Protein AF-A0A4W5LPV1-F1 (afdb_monomer_lite)

pLDDT: mean 94.98, std 5.46, range [65.81, 98.06]

Foldseek 3Di:
DLVVDQAEAEELADCVVVVVVCCVVPVPCSHPYYHYNVCFDCDPNDTHPDPVPVPDDPVRDDDD

Radius of gyration: 12.57 Å; chains: 1; bounding box: 28×26×33 Å

Secondary structure (DSSP, 8-state):
-TTTS--EEE-SS-HHHHHHHHHHH-TT---SEEE-GGGSEEETTEEE--GGGGSS-GGG----

Sequence (64 aa):
MGELFECILFTASLAKYADPVSDLLDKWGAFRGRLFRESCVFHRGNYVKDLSRLGRDLNKVIII

Structure (mmCIF, N/CA/C/O backbone):
data_AF-A0A4W5LPV1-F1
#
_entry.id   AF-A0A4W5LPV1-F1
#
loop_
_atom_site.group_PDB
_atom_site.id
_atom_site.type_symbol
_atom_site.label_atom_id
_atom_site.label_alt_id
_atom_site.label_comp_id
_atom_site.label_asym_id
_atom_site.label_entity_id
_atom_site.label_seq_id
_atom_site.pdbx_PDB_ins_code
_atom_site.Cartn_x
_atom_site.Cartn_y
_atom_site.Cartn_z
_atom_site.occupancy
_atom_site.B_iso_or_equiv
_atom_site.auth_seq_id
_atom_site.auth_comp_id
_atom_site.auth_asym_id
_atom_site.auth_atom_id
_atom_site.pdbx_PDB_model_num
ATOM 1 N N . MET A 1 1 ? -13.683 7.303 9.270 1.00 65.81 1 MET A N 1
ATOM 2 C CA . MET A 1 1 ? -13.053 6.307 8.368 1.00 65.81 1 MET A CA 1
ATOM 3 C C . MET A 1 1 ? -12.199 5.296 9.119 1.00 65.81 1 MET A C 1
ATOM 5 O O . MET A 1 1 ? -12.496 4.120 8.986 1.00 65.81 1 MET A O 1
ATOM 9 N N . GLY A 1 2 ? -11.211 5.705 9.927 1.00 70.44 2 GLY A N 1
ATOM 10 C CA . GLY A 1 2 ? -10.308 4.765 10.623 1.00 70.44 2 GLY A CA 1
ATOM 11 C C . GLY A 1 2 ? -10.955 3.803 11.637 1.00 70.44 2 GLY A C 1
ATOM 12 O O . GLY A 1 2 ? -10.317 2.843 12.052 1.00 70.44 2 GLY A O 1
ATOM 13 N N . GLU A 1 3 ? -12.214 4.031 12.019 1.00 80.19 3 GLU A N 1
ATOM 14 C CA . GLU A 1 3 ? -13.006 3.101 12.844 1.00 80.19 3 GLU A CA 1
ATOM 15 C C . GLU A 1 3 ? -13.768 2.054 12.015 1.00 80.19 3 GLU A C 1
ATOM 17 O O . GLU A 1 3 ? -14.168 1.022 12.540 1.00 80.19 3 GLU A O 1
ATOM 22 N N . LEU A 1 4 ? -13.968 2.312 10.718 1.00 90.81 4 LEU A N 1
ATOM 23 C CA . LEU A 1 4 ? -14.735 1.455 9.805 1.00 90.81 4 LEU A CA 1
ATOM 24 C C . LEU A 1 4 ? -13.832 0.643 8.870 1.00 90.81 4 LEU A C 1
ATOM 26 O O . LEU A 1 4 ? -14.226 -0.425 8.411 1.00 90.81 4 LEU A O 1
ATOM 30 N N . PHE A 1 5 ? -12.634 1.154 8.575 1.00 94.88 5 PHE A N 1
ATOM 31 C CA . PHE A 1 5 ? -11.695 0.559 7.629 1.00 94.88 5 PHE A CA 1
ATOM 32 C C . PHE A 1 5 ? -10.282 0.489 8.208 1.00 94.88 5 PHE A C 1
ATOM 34 O O . PHE A 1 5 ? -9.832 1.384 8.925 1.00 94.88 5 PHE A O 1
ATOM 41 N N . GLU A 1 6 ? -9.551 -0.553 7.815 1.00 95.31 6 GLU A N 1
ATOM 42 C CA . GLU A 1 6 ? -8.095 -0.604 7.933 1.00 95.31 6 GLU A CA 1
ATOM 43 C C . GLU A 1 6 ? -7.486 0.328 6.871 1.00 95.31 6 GLU A C 1
ATOM 45 O O . GLU A 1 6 ? -7.395 -0.020 5.696 1.00 95.31 6 GLU A O 1
ATOM 50 N N . CYS A 1 7 ? -7.097 1.542 7.267 1.00 95.62 7 CYS A N 1
ATOM 51 C CA . CYS A 1 7 ? -6.481 2.503 6.352 1.00 95.62 7 CYS A CA 1
ATOM 52 C C . CYS A 1 7 ? -4.981 2.215 6.183 1.00 95.62 7 CYS A C 1
ATOM 54 O O . CYS A 1 7 ? -4.233 2.242 7.161 1.00 95.62 7 CYS A O 1
ATOM 56 N N . ILE A 1 8 ? -4.524 2.018 4.943 1.00 96.94 8 ILE A N 1
ATOM 57 C CA . ILE A 1 8 ? -3.108 1.824 4.590 1.00 96.94 8 ILE A CA 1
ATOM 58 C C . ILE A 1 8 ? -2.662 2.949 3.655 1.00 96.94 8 ILE A C 1
ATOM 60 O O . ILE A 1 8 ? -3.289 3.185 2.622 1.00 96.94 8 ILE A O 1
ATOM 64 N N . LEU A 1 9 ? -1.556 3.620 3.981 1.00 97.19 9 LEU A N 1
ATOM 65 C CA . LEU A 1 9 ? -0.936 4.569 3.060 1.00 97.19 9 LEU A CA 1
ATOM 66 C C . LEU A 1 9 ? -0.109 3.791 2.037 1.00 97.19 9 LEU A C 1
ATOM 68 O O . LEU A 1 9 ? 0.981 3.332 2.356 1.00 97.19 9 LEU A O 1
ATOM 72 N N . PHE A 1 10 ? -0.598 3.656 0.805 1.00 97.94 10 PHE A N 1
ATOM 73 C CA . PHE A 1 10 ? 0.158 3.024 -0.278 1.00 97.94 10 PHE A CA 1
ATOM 74 C C . PHE A 1 10 ? 0.577 4.075 -1.307 1.00 97.94 10 PHE A C 1
ATOM 76 O O . PHE A 1 10 ? -0.252 4.553 -2.080 1.00 97.94 10 PHE A O 1
ATOM 83 N N . THR A 1 11 ? 1.860 4.436 -1.353 1.00 96.94 11 THR A N 1
ATOM 84 C CA . THR A 1 11 ? 2.400 5.451 -2.272 1.00 96.94 11 THR A CA 1
ATOM 85 C C . THR A 1 11 ? 3.359 4.860 -3.306 1.00 96.94 11 THR A C 1
ATOM 87 O O . THR A 1 11 ? 4.035 3.866 -3.062 1.00 96.94 11 THR A O 1
ATOM 90 N N . ALA A 1 12 ? 3.433 5.488 -4.482 1.00 95.50 12 ALA A N 1
ATOM 91 C CA . ALA A 1 12 ? 4.328 5.086 -5.569 1.00 95.50 12 ALA A CA 1
ATOM 92 C C . ALA A 1 12 ? 5.766 5.594 -5.390 1.00 95.50 12 ALA A C 1
ATOM 94 O O . ALA A 1 12 ? 6.570 5.503 -6.316 1.00 95.50 12 ALA A O 1
ATOM 95 N N . SER A 1 13 ? 6.103 6.163 -4.242 1.00 97.00 13 SER A N 1
ATOM 96 C CA . SER A 1 13 ? 7.405 6.763 -3.978 1.00 97.00 13 SER A CA 1
ATOM 97 C C . SER A 1 13 ? 8.195 5.978 -2.936 1.00 97.00 13 SER A C 1
ATOM 99 O O . SER A 1 13 ? 7.642 5.145 -2.227 1.00 97.00 13 SER A O 1
ATOM 101 N N . LEU A 1 14 ? 9.496 6.255 -2.851 1.00 97.44 14 LEU A N 1
ATOM 102 C CA . LEU A 1 14 ? 10.407 5.591 -1.916 1.00 97.44 14 LEU A CA 1
ATOM 103 C C . LEU A 1 14 ? 10.159 6.050 -0.475 1.00 97.44 14 LEU A C 1
ATOM 105 O O . LEU A 1 14 ? 9.929 7.242 -0.252 1.00 97.44 14 LEU A O 1
ATOM 109 N N . ALA A 1 15 ? 10.319 5.142 0.488 1.00 96.94 15 ALA A N 1
ATOM 110 C CA . ALA A 1 15 ? 10.144 5.419 1.919 1.00 96.94 15 ALA A CA 1
ATOM 111 C C . ALA A 1 15 ? 10.880 6.694 2.371 1.00 96.94 15 ALA A C 1
ATOM 113 O O . ALA A 1 15 ? 10.277 7.597 2.942 1.00 96.94 15 ALA A O 1
ATOM 114 N N . LYS A 1 16 ? 12.142 6.861 1.942 1.00 96.19 16 LYS A N 1
ATOM 115 C CA . LYS A 1 16 ? 12.996 8.018 2.283 1.00 96.19 16 LYS A CA 1
ATOM 116 C C . LYS A 1 16 ? 12.383 9.401 2.014 1.00 96.19 16 LYS A C 1
ATOM 118 O O . LYS A 1 16 ? 12.782 10.368 2.647 1.00 96.19 16 LYS A O 1
ATOM 123 N N . TYR A 1 17 ? 11.481 9.513 1.036 1.00 95.38 17 TYR A N 1
ATOM 124 C CA . TYR A 1 17 ? 10.775 10.764 0.729 1.00 95.38 17 TYR A CA 1
ATOM 125 C C . TYR A 1 17 ? 9.396 10.802 1.401 1.00 95.38 17 TYR A C 1
ATOM 127 O O . TYR A 1 17 ? 8.902 11.869 1.751 1.00 95.38 17 TYR A O 1
ATOM 135 N N . ALA A 1 18 ? 8.761 9.636 1.520 1.00 96.75 18 ALA A N 1
ATOM 136 C CA . ALA A 1 18 ? 7.355 9.515 1.853 1.00 96.75 18 ALA A CA 1
ATOM 137 C C . ALA A 1 18 ? 7.143 9.563 3.359 1.00 96.75 18 ALA A C 1
ATOM 139 O O . ALA A 1 18 ? 6.138 10.111 3.795 1.00 96.75 18 ALA A O 1
ATOM 140 N N . ASP A 1 19 ? 8.087 9.027 4.132 1.00 96.75 19 ASP A N 1
ATOM 141 C CA . ASP A 1 19 ? 8.004 8.995 5.587 1.00 96.75 19 ASP A CA 1
ATOM 142 C C . ASP A 1 19 ? 7.909 10.398 6.191 1.00 96.75 19 ASP A C 1
ATOM 144 O O . ASP A 1 19 ? 6.905 10.653 6.852 1.00 96.75 19 ASP A O 1
ATOM 148 N N . PRO A 1 20 ? 8.803 11.365 5.882 1.00 97.06 20 PRO A N 1
ATOM 149 C CA . PRO A 1 20 ? 8.687 12.713 6.443 1.00 97.06 20 PRO A CA 1
ATOM 150 C C . PRO A 1 20 ? 7.353 13.397 6.115 1.00 97.06 20 PRO A C 1
ATOM 152 O O . PRO A 1 20 ? 6.787 14.111 6.941 1.00 97.06 20 PRO A O 1
ATOM 155 N N . VAL A 1 21 ? 6.831 13.174 4.904 1.00 96.56 21 VAL A N 1
ATOM 156 C CA . VAL A 1 21 ? 5.545 13.741 4.473 1.00 96.56 21 VAL A CA 1
ATOM 157 C C . VAL A 1 21 ? 4.386 13.051 5.190 1.00 96.56 21 VAL A C 1
ATOM 159 O O . VAL A 1 21 ? 3.472 13.718 5.668 1.00 96.56 21 VAL A O 1
ATOM 162 N N . SER A 1 22 ? 4.422 11.723 5.293 1.00 95.31 22 SER A N 1
ATOM 163 C CA . SER A 1 22 ? 3.405 10.947 5.995 1.00 95.31 22 SER A CA 1
ATOM 164 C C . SER A 1 22 ? 3.377 11.270 7.484 1.00 95.31 22 SER A C 1
ATOM 166 O O . SER A 1 22 ? 2.290 11.347 8.042 1.00 95.31 22 SER A O 1
ATOM 168 N N . ASP A 1 23 ? 4.529 11.476 8.119 1.00 95.88 23 ASP A N 1
ATOM 169 C CA . ASP A 1 23 ? 4.624 11.848 9.533 1.00 95.88 23 ASP A CA 1
ATOM 170 C C . ASP A 1 23 ? 4.035 13.240 9.784 1.00 95.88 23 ASP A C 1
ATOM 172 O O . ASP A 1 23 ? 3.370 13.473 10.792 1.00 95.88 23 ASP A O 1
ATOM 176 N N . LEU A 1 24 ? 4.227 14.165 8.838 1.00 96.69 24 LEU A N 1
ATOM 177 C CA . LEU A 1 24 ? 3.641 15.499 8.911 1.00 96.69 24 LEU A CA 1
ATOM 178 C C . LEU A 1 24 ? 2.113 15.482 8.738 1.00 96.69 24 LEU A C 1
ATOM 180 O O . LEU A 1 24 ? 1.417 16.277 9.377 1.00 96.69 24 LEU A O 1
ATOM 184 N N . LEU A 1 25 ? 1.601 14.621 7.854 1.00 95.00 25 LEU A N 1
ATOM 185 C CA . LEU A 1 25 ? 0.176 14.536 7.525 1.00 95.00 25 LEU A CA 1
ATOM 186 C C . LEU A 1 25 ? -0.615 13.711 8.545 1.00 95.00 25 LEU A C 1
ATOM 188 O O . LEU A 1 25 ? -1.702 14.120 8.952 1.00 95.00 25 LEU A O 1
ATOM 192 N N . ASP A 1 26 ? -0.084 12.567 8.972 1.00 95.00 26 ASP A N 1
ATOM 193 C CA . ASP A 1 26 ? -0.795 11.604 9.811 1.00 95.00 26 ASP A CA 1
ATOM 194 C C . ASP A 1 26 ? -0.577 11.841 11.311 1.00 95.00 26 ASP A C 1
ATOM 196 O O . ASP A 1 26 ? -0.145 10.968 12.064 1.00 95.00 26 ASP A O 1
ATOM 200 N N . LYS A 1 27 ? -0.897 13.055 11.766 1.00 93.62 27 LYS A N 1
ATOM 201 C CA . LYS A 1 27 ? -0.663 13.485 13.157 1.00 93.62 27 LYS A CA 1
ATOM 202 C C . LYS A 1 27 ? -1.438 12.681 14.203 1.00 93.62 27 LYS A C 1
ATOM 204 O O . LYS A 1 27 ? -1.092 12.724 15.379 1.00 93.62 27 LYS A O 1
ATOM 209 N N . TRP A 1 28 ? -2.492 11.983 13.785 1.00 91.88 28 TRP A N 1
ATOM 210 C CA . TRP A 1 28 ? -3.391 11.233 14.665 1.00 91.88 28 TRP A CA 1
ATOM 211 C C . TRP A 1 28 ? -3.299 9.714 14.470 1.00 91.88 28 TRP A C 1
ATOM 213 O O . TRP A 1 28 ? -4.090 8.988 15.066 1.00 91.88 28 TRP A O 1
ATOM 223 N N . GLY A 1 29 ? -2.354 9.225 13.658 1.00 91.06 29 GLY A N 1
ATOM 224 C CA . GLY A 1 29 ? -2.154 7.789 13.438 1.00 91.06 29 GLY A CA 1
ATOM 225 C C . GLY A 1 29 ? -3.346 7.102 12.765 1.00 91.06 29 GLY A C 1
ATOM 226 O O . GLY A 1 29 ? -3.739 5.999 13.149 1.00 91.06 29 GLY A O 1
ATOM 227 N N . ALA A 1 30 ? -3.958 7.767 11.788 1.00 92.06 30 ALA A N 1
ATOM 228 C CA . ALA A 1 30 ? -5.069 7.253 11.006 1.00 92.06 30 ALA A CA 1
ATOM 229 C C . ALA A 1 30 ? -4.665 6.061 10.123 1.00 92.06 30 ALA A C 1
ATOM 231 O O . ALA A 1 30 ? -5.504 5.190 9.878 1.00 92.06 30 ALA A O 1
ATOM 232 N N . PHE A 1 31 ? -3.415 5.994 9.646 1.00 94.69 31 PHE A N 1
ATOM 233 C CA . PHE A 1 31 ? -2.931 4.863 8.854 1.00 94.69 31 PHE A CA 1
ATOM 234 C C . PHE A 1 31 ? -2.343 3.763 9.747 1.00 94.69 31 PHE A C 1
ATOM 236 O O . PHE A 1 31 ? -1.447 3.994 10.554 1.00 94.69 31 PHE A O 1
ATOM 243 N N . ARG A 1 32 ? -2.812 2.524 9.563 1.00 94.12 32 ARG A N 1
ATOM 244 C CA . ARG A 1 32 ? -2.334 1.333 10.292 1.00 94.12 32 ARG A CA 1
ATOM 245 C C . ARG A 1 32 ? -1.012 0.787 9.760 1.00 94.12 32 ARG A C 1
ATOM 24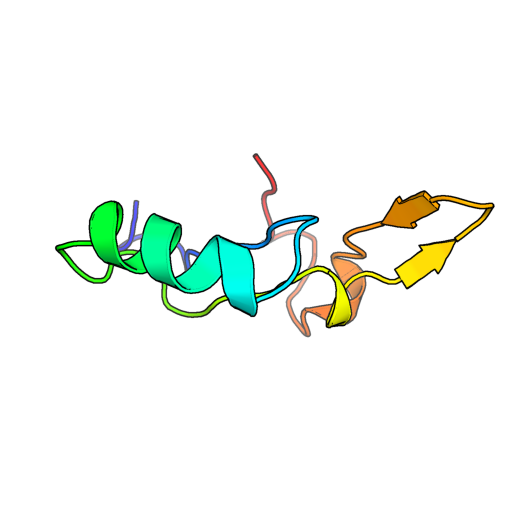7 O O . ARG A 1 32 ? -0.337 0.031 10.449 1.00 94.12 32 ARG A O 1
ATOM 254 N N . GLY A 1 33 ? -0.653 1.158 8.539 1.00 94.94 33 GLY A N 1
ATOM 255 C CA . GLY A 1 33 ? 0.566 0.720 7.881 1.00 94.94 33 GLY A CA 1
ATOM 256 C C . GLY A 1 33 ? 0.865 1.562 6.652 1.00 94.94 33 GLY A C 1
ATOM 257 O O . GLY A 1 33 ? 0.004 2.290 6.146 1.00 94.94 33 GLY A O 1
ATOM 258 N N . ARG A 1 34 ? 2.106 1.453 6.179 1.00 97.25 34 ARG A N 1
ATOM 259 C CA . ARG A 1 34 ? 2.613 2.184 5.020 1.00 97.25 34 ARG A CA 1
ATOM 260 C C . ARG A 1 34 ? 3.246 1.206 4.040 1.00 97.25 34 ARG A C 1
ATOM 262 O O . ARG A 1 34 ? 4.015 0.336 4.437 1.00 97.25 34 ARG A O 1
ATOM 269 N N . LEU A 1 35 ? 2.906 1.360 2.770 1.00 98.00 35 LEU A N 1
ATOM 270 C CA . LEU A 1 35 ? 3.470 0.630 1.645 1.00 98.00 35 LEU A CA 1
ATOM 271 C C . LEU A 1 35 ? 4.057 1.647 0.668 1.00 98.00 35 LEU A C 1
ATOM 273 O O . LEU A 1 35 ? 3.424 2.647 0.318 1.00 98.00 35 LEU A O 1
ATOM 277 N N . PHE A 1 36 ? 5.277 1.381 0.228 1.00 97.81 36 PHE A N 1
ATOM 278 C CA . PHE A 1 36 ? 6.053 2.286 -0.615 1.00 97.81 36 PHE A CA 1
ATOM 279 C C . PHE A 1 36 ? 6.289 1.661 -1.990 1.00 97.81 36 PHE A C 1
ATOM 281 O O . PHE A 1 36 ? 5.775 0.580 -2.295 1.00 97.81 36 PHE A O 1
ATOM 288 N N . ARG A 1 37 ? 7.083 2.322 -2.836 1.00 97.25 37 ARG A N 1
ATOM 289 C CA . ARG A 1 37 ? 7.423 1.823 -4.179 1.00 97.25 37 ARG A CA 1
ATOM 290 C C . ARG A 1 37 ? 7.991 0.404 -4.156 1.00 97.25 37 ARG A C 1
ATOM 292 O O . ARG A 1 37 ? 7.715 -0.365 -5.067 1.00 97.25 37 ARG A O 1
ATOM 299 N N . GLU A 1 38 ? 8.752 0.059 -3.128 1.00 95.69 38 GLU A N 1
ATOM 300 C CA . GLU A 1 38 ? 9.347 -1.259 -2.908 1.00 95.69 38 GLU A CA 1
ATOM 301 C C . GLU A 1 38 ? 8.287 -2.369 -2.776 1.00 95.69 38 GLU A C 1
ATOM 303 O O . GLU A 1 38 ? 8.574 -3.536 -3.028 1.00 95.69 38 GLU A O 1
ATOM 308 N N . SER A 1 39 ? 7.050 -2.012 -2.415 1.00 97.25 39 SER A N 1
ATOM 309 C CA . SER A 1 39 ? 5.897 -2.919 -2.352 1.00 97.25 39 SER A CA 1
ATOM 310 C C . SER A 1 39 ? 5.120 -3.011 -3.672 1.00 97.25 39 SER A C 1
ATOM 312 O O . SER A 1 39 ? 4.255 -3.875 -3.812 1.00 97.25 39 SER A O 1
ATOM 314 N N . CYS A 1 40 ? 5.395 -2.138 -4.646 1.00 97.38 40 CYS A N 1
ATOM 315 C CA . CYS A 1 40 ? 4.771 -2.200 -5.963 1.00 97.38 40 CYS A CA 1
ATOM 316 C C . CYS A 1 40 ? 5.368 -3.333 -6.808 1.00 97.38 40 CYS A C 1
ATOM 318 O O . CYS A 1 40 ? 6.556 -3.644 -6.739 1.00 97.38 40 CYS A O 1
ATOM 320 N N . VAL A 1 41 ? 4.548 -3.902 -7.687 1.00 97.06 41 VAL A N 1
ATOM 321 C CA . VAL A 1 41 ? 5.000 -4.853 -8.706 1.00 97.06 41 VAL A CA 1
ATOM 322 C C . VAL A 1 41 ? 5.447 -4.080 -9.939 1.00 97.06 41 VAL A C 1
ATOM 324 O O . VAL A 1 41 ? 4.709 -3.232 -10.441 1.00 97.06 41 VAL A O 1
ATOM 327 N N . PHE A 1 42 ? 6.639 -4.381 -10.455 1.00 96.00 42 PHE A N 1
ATOM 328 C CA . PHE A 1 42 ? 7.068 -3.853 -11.745 1.00 96.00 42 PHE A CA 1
ATOM 329 C C . PHE A 1 42 ? 6.445 -4.685 -12.871 1.00 96.00 42 PHE A C 1
ATOM 331 O O . PHE A 1 42 ? 6.826 -5.831 -13.102 1.00 96.00 42 PHE A O 1
ATOM 338 N N . HIS A 1 43 ? 5.459 -4.115 -13.557 1.00 95.62 43 HIS A N 1
ATOM 339 C CA . HIS A 1 43 ? 4.714 -4.767 -14.625 1.00 95.62 43 HIS A CA 1
ATOM 340 C C . HIS A 1 43 ? 4.678 -3.867 -15.862 1.00 95.62 43 HIS A C 1
ATOM 342 O O . HIS A 1 43 ? 4.183 -2.743 -15.809 1.00 95.62 43 HIS A O 1
ATOM 348 N N . ARG A 1 44 ? 5.204 -4.366 -16.991 1.00 95.44 44 ARG A N 1
ATOM 349 C CA . ARG A 1 44 ? 5.200 -3.669 -18.296 1.00 95.44 44 ARG A CA 1
ATOM 350 C C . ARG A 1 44 ? 5.705 -2.219 -18.213 1.00 95.44 44 ARG A C 1
ATOM 352 O O . ARG A 1 44 ? 5.037 -1.293 -18.663 1.00 95.44 44 ARG A O 1
ATOM 359 N N . GLY A 1 45 ? 6.866 -2.021 -17.590 1.00 95.25 45 GLY A N 1
ATOM 360 C CA . GLY A 1 45 ? 7.491 -0.699 -17.469 1.00 95.25 45 GLY A CA 1
ATOM 361 C C . GLY A 1 45 ? 6.893 0.209 -16.390 1.00 95.25 45 GLY A C 1
ATOM 362 O O . GLY A 1 45 ? 7.386 1.316 -16.202 1.00 95.25 45 GLY A O 1
ATOM 363 N N . ASN A 1 46 ? 5.863 -0.241 -15.668 1.00 95.44 46 ASN A N 1
ATOM 364 C CA . ASN A 1 46 ? 5.157 0.553 -14.669 1.00 95.44 46 ASN A CA 1
ATOM 365 C C . ASN A 1 46 ? 5.213 -0.105 -13.291 1.00 95.44 46 ASN A C 1
ATOM 367 O O . ASN A 1 46 ? 5.221 -1.329 -13.169 1.00 95.44 46 ASN A O 1
ATOM 371 N N . TYR A 1 47 ? 5.198 0.718 -12.245 1.00 96.31 47 TYR A N 1
ATOM 372 C CA . TYR A 1 47 ? 4.996 0.246 -10.879 1.00 96.31 47 TYR A CA 1
ATOM 373 C C . TYR A 1 47 ? 3.503 0.214 -10.573 1.00 96.31 47 TYR A C 1
ATOM 375 O O . TYR A 1 47 ? 2.848 1.254 -10.538 1.00 96.31 47 TYR A O 1
ATOM 383 N N . VAL A 1 48 ? 2.975 -0.985 -10.344 1.00 97.12 48 VAL A N 1
ATOM 384 C CA . VAL A 1 48 ? 1.559 -1.228 -10.073 1.00 97.12 48 VAL A CA 1
ATOM 385 C C . VAL A 1 48 ? 1.379 -1.606 -8.607 1.00 97.12 48 VAL A C 1
ATOM 387 O O . VAL A 1 48 ? 2.092 -2.458 -8.073 1.00 97.12 48 VAL A O 1
ATOM 390 N N . LYS A 1 49 ? 0.395 -0.982 -7.959 1.00 98.06 49 LYS A N 1
ATOM 391 C CA . LYS A 1 49 ? -0.083 -1.373 -6.630 1.00 98.06 49 LYS A CA 1
ATOM 392 C C . LYS A 1 49 ? -0.997 -2.586 -6.785 1.00 98.06 49 LYS A C 1
ATOM 394 O O . LYS A 1 49 ? -2.204 -2.446 -6.954 1.00 98.06 49 LYS A O 1
ATOM 399 N N . ASP A 1 50 ? -0.406 -3.773 -6.806 1.00 97.19 50 ASP A N 1
ATOM 400 C CA . ASP A 1 50 ? -1.159 -5.018 -6.939 1.00 97.19 50 ASP A CA 1
ATOM 401 C C . ASP A 1 50 ?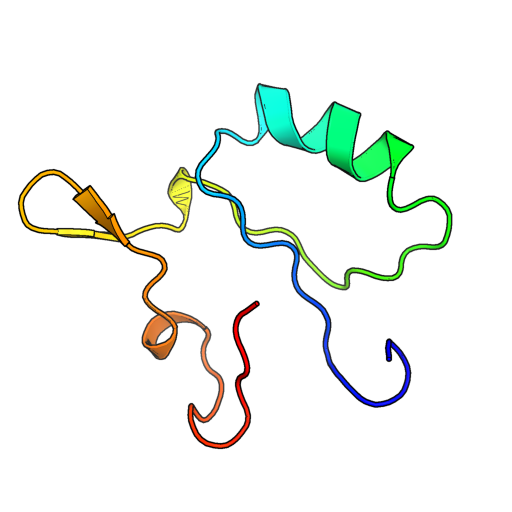 -1.868 -5.363 -5.620 1.00 97.19 50 ASP A C 1
ATOM 403 O O . ASP A 1 50 ? -1.265 -5.897 -4.686 1.00 97.19 50 ASP A O 1
ATOM 407 N N . LEU A 1 51 ? -3.162 -5.040 -5.546 1.00 97.62 51 LEU A N 1
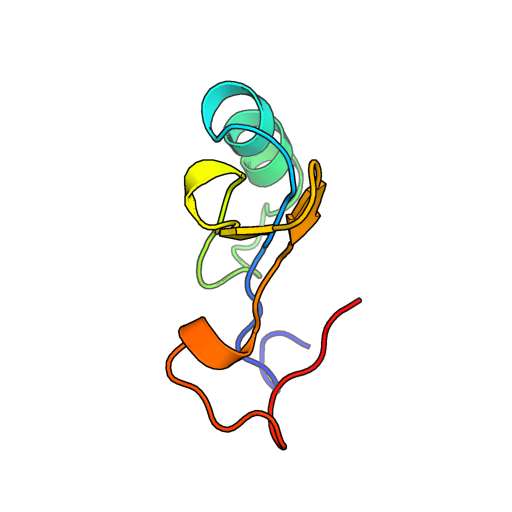ATOM 408 C CA . LEU A 1 51 ? -3.985 -5.244 -4.352 1.00 97.62 51 LEU A CA 1
ATOM 409 C C . LEU A 1 51 ? -4.150 -6.726 -3.988 1.00 97.62 51 LEU A C 1
ATOM 411 O O . LEU A 1 51 ? -4.400 -7.036 -2.824 1.00 97.62 51 LEU A O 1
ATOM 415 N N . SER A 1 52 ? -3.961 -7.650 -4.939 1.00 96.81 52 SER A N 1
ATOM 416 C CA . SER A 1 52 ? -4.062 -9.092 -4.669 1.00 96.81 52 SER A CA 1
ATOM 417 C C . SER A 1 52 ? -2.979 -9.584 -3.701 1.00 96.81 52 SER A C 1
ATOM 419 O O . SER A 1 52 ? -3.145 -10.603 -3.032 1.00 96.81 52 SER A O 1
ATOM 421 N N . ARG A 1 53 ? -1.886 -8.821 -3.556 1.00 95.75 53 ARG A N 1
ATOM 422 C CA . ARG A 1 53 ? -0.760 -9.137 -2.670 1.00 95.75 53 ARG A CA 1
ATOM 423 C C . ARG A 1 53 ? -0.926 -8.631 -1.238 1.00 95.75 53 ARG A C 1
ATOM 425 O O . ARG A 1 53 ? -0.047 -8.873 -0.416 1.00 95.75 53 ARG A O 1
ATOM 432 N N . LEU A 1 54 ? -2.034 -7.958 -0.918 1.00 95.75 54 LEU A N 1
ATOM 433 C CA . LEU A 1 54 ? -2.288 -7.417 0.423 1.00 95.75 54 LEU A CA 1
ATOM 434 C C . LEU A 1 54 ? -2.684 -8.485 1.455 1.00 95.75 54 LEU A C 1
ATOM 436 O O . LEU A 1 54 ? -2.770 -8.181 2.642 1.00 95.75 54 LEU A O 1
ATOM 440 N N . GLY A 1 55 ? -2.956 -9.725 1.031 1.00 95.94 55 GLY A N 1
ATOM 441 C CA . GLY A 1 55 ? -3.434 -10.775 1.939 1.00 95.94 55 GLY A CA 1
ATOM 442 C C . GLY A 1 55 ? -4.799 -10.441 2.557 1.00 95.94 55 GLY A C 1
ATOM 443 O O . GLY A 1 55 ? -5.063 -10.762 3.717 1.00 95.94 55 GLY A O 1
ATOM 444 N N . ARG A 1 56 ? -5.646 -9.737 1.801 1.00 96.81 56 ARG A N 1
ATOM 445 C CA . ARG A 1 56 ? -7.026 -9.374 2.142 1.00 96.81 56 ARG A CA 1
ATOM 446 C C . ARG A 1 56 ? -7.943 -9.808 1.001 1.00 96.81 56 ARG A C 1
ATOM 448 O O . ARG A 1 56 ? -7.511 -9.868 -0.148 1.00 96.81 56 ARG A O 1
ATOM 455 N N . ASP A 1 57 ? -9.202 -10.097 1.316 1.00 97.88 57 ASP A N 1
ATOM 456 C CA . ASP A 1 57 ? -10.229 -10.353 0.301 1.00 97.88 57 ASP A CA 1
ATOM 457 C C . ASP A 1 57 ? -10.464 -9.083 -0.529 1.00 97.88 57 ASP A C 1
ATOM 459 O O . ASP A 1 57 ? -10.831 -8.047 0.026 1.00 97.88 57 ASP A O 1
ATOM 463 N N . LEU A 1 58 ? -10.265 -9.163 -1.849 1.00 98.00 58 LEU A N 1
ATOM 464 C CA . LEU A 1 58 ? -10.393 -8.023 -2.762 1.00 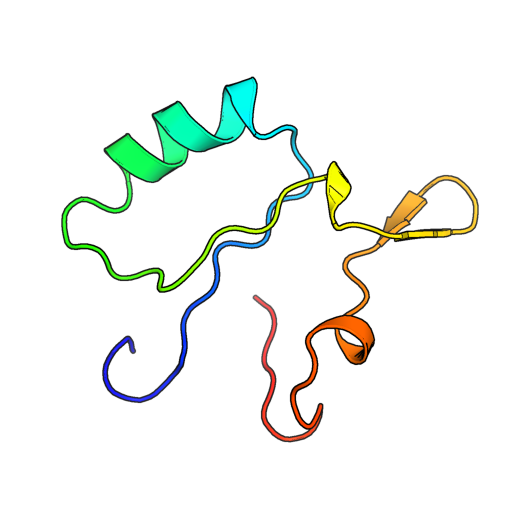98.00 58 LEU A CA 1
ATOM 465 C C . LEU A 1 58 ? -11.796 -7.409 -2.763 1.00 98.00 58 LEU A C 1
ATOM 467 O O . LEU A 1 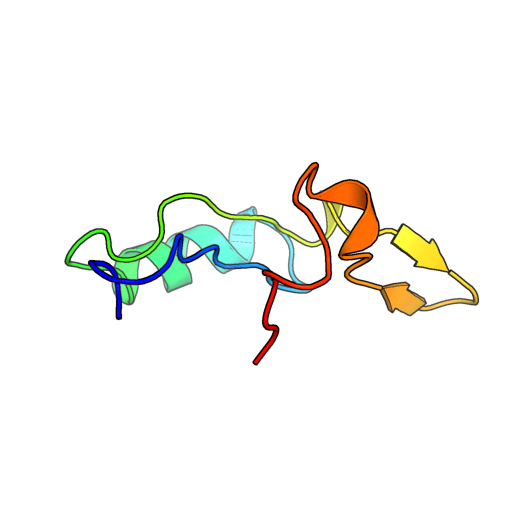58 ? -11.918 -6.208 -2.976 1.00 98.00 58 LEU A O 1
ATOM 471 N N . ASN A 1 59 ? -12.840 -8.180 -2.445 1.00 97.88 59 ASN A N 1
ATOM 472 C CA . ASN A 1 59 ? -14.200 -7.643 -2.315 1.00 97.88 59 ASN A CA 1
ATOM 473 C C . ASN A 1 59 ? -14.365 -6.711 -1.102 1.00 97.88 59 ASN A C 1
ATOM 475 O O . ASN A 1 59 ? -15.392 -6.053 -0.955 1.00 97.88 59 ASN A O 1
ATOM 479 N N . LYS A 1 60 ? -13.365 -6.669 -0.215 1.00 97.62 60 LYS A N 1
ATOM 480 C CA . LYS A 1 60 ? -13.317 -5.827 0.985 1.00 97.62 60 LYS A CA 1
ATOM 481 C C . LYS A 1 60 ? -12.195 -4.787 0.925 1.00 97.62 60 LYS A C 1
ATOM 483 O O . LYS A 1 60 ? -11.878 -4.185 1.947 1.00 97.62 60 LYS A O 1
ATOM 488 N N . VAL A 1 61 ? -11.583 -4.583 -0.244 1.00 97.88 61 VAL A N 1
ATOM 489 C CA . VAL A 1 61 ? -10.496 -3.618 -0.449 1.00 97.88 61 VAL A CA 1
ATOM 490 C C . VAL A 1 61 ? -10.972 -2.487 -1.354 1.00 97.88 61 VAL A C 1
ATOM 492 O O . VAL A 1 61 ? -11.596 -2.715 -2.386 1.00 97.88 61 VAL A O 1
ATOM 495 N N . ILE A 1 62 ? -10.638 -1.255 -0.973 1.00 97.06 62 ILE A N 1
ATOM 496 C CA . ILE A 1 62 ? -10.910 -0.038 -1.742 1.00 97.06 62 ILE A CA 1
ATOM 497 C C . ILE A 1 62 ? -9.579 0.695 -1.937 1.00 97.06 62 ILE A C 1
ATOM 499 O O . ILE A 1 62 ? -8.773 0.773 -1.010 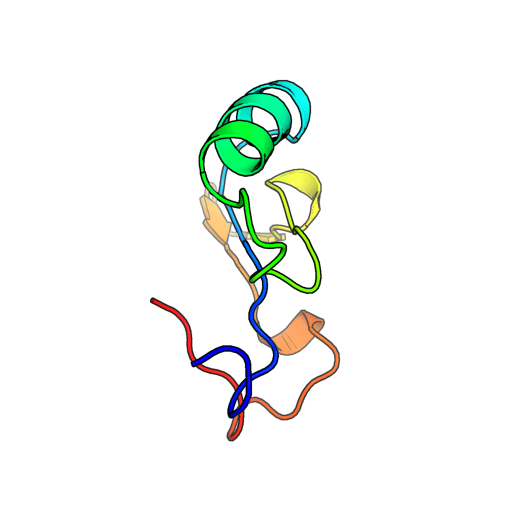1.00 97.06 62 ILE A O 1
ATOM 503 N N . ILE A 1 63 ? -9.351 1.231 -3.136 1.00 96.69 63 ILE A N 1
ATOM 504 C CA . ILE A 1 63 ? -8.226 2.120 -3.456 1.00 96.69 63 ILE A CA 1
ATOM 505 C C . ILE A 1 63 ? -8.773 3.489 -3.876 1.00 96.69 63 ILE A C 1
ATOM 507 O O . ILE A 1 63 ? -9.795 3.552 -4.560 1.00 96.69 63 ILE A O 1
ATOM 511 N N . ILE A 1 64 ? -8.109 4.562 -3.436 1.00 95.00 64 ILE A N 1
ATOM 512 C CA . ILE A 1 64 ? -8.436 5.969 -3.720 1.00 95.00 64 ILE A CA 1
ATOM 513 C C . ILE A 1 64 ? -7.203 6.640 -4.326 1.00 95.00 64 ILE A C 1
ATOM 515 O O . ILE A 1 64 ? -6.081 6.326 -3.857 1.00 95.00 64 ILE A O 1
#

InterPro domains:
  IPR004274 FCP1 homology domain [PF03031] (3-64)
  IPR004274 FCP1 homology domain [PS50969] (1-64)
  IPR004274 FCP1 homology domain [SM00577] (1-64)
  IPR023214 HAD superfamily [G3DSA:3.40.50.1000] (1-64)
  IPR036412 HAD-like superfamily [SSF56784] (2-64)
  IPR050365 Mitochondrial import inner membrane translocase subunit TIM50 [PTHR12210] (1-64)

Organism: NCBI:txid62062